Protein AF-A0A519KIV4-F1 (afdb_monomer_lite)

pLDDT: mean 85.91, std 13.77, range [53.34, 98.06]

Structure (mmCIF, N/CA/C/O backbone):
data_AF-A0A519KIV4-F1
#
_entry.id   AF-A0A519KIV4-F1
#
loop_
_atom_site.group_PDB
_atom_site.id
_atom_site.type_symbol
_atom_site.label_atom_id
_atom_site.label_alt_id
_atom_site.label_comp_id
_atom_site.label_asym_id
_atom_site.label_entity_id
_atom_site.label_seq_id
_atom_site.pdbx_PDB_ins_code
_atom_site.Cartn_x
_atom_site.Cartn_y
_atom_site.Cartn_z
_atom_site.occupancy
_atom_site.B_iso_or_equiv
_atom_site.auth_seq_id
_atom_site.auth_comp_id
_atom_site.auth_asym_id
_atom_site.auth_atom_id
_atom_site.pdbx_PDB_model_num
ATOM 1 N N . MET A 1 1 ? 3.329 -16.976 -13.946 1.00 60.62 1 MET A N 1
ATOM 2 C CA . MET A 1 1 ? 3.744 -15.707 -14.584 1.00 60.62 1 MET A CA 1
ATOM 3 C C . MET A 1 1 ? 4.579 -16.015 -15.815 1.00 60.62 1 MET A C 1
ATOM 5 O O . MET A 1 1 ? 5.307 -17.002 -15.769 1.00 60.62 1 MET A O 1
ATOM 9 N N . PRO A 1 2 ? 4.490 -15.208 -16.883 1.00 68.50 2 PRO A N 1
ATOM 10 C CA . PRO A 1 2 ? 5.380 -15.340 -18.032 1.00 68.50 2 PRO A CA 1
ATOM 11 C C . PRO A 1 2 ? 6.840 -15.102 -17.619 1.00 68.50 2 PRO A C 1
ATOM 13 O O . PRO A 1 2 ? 7.126 -14.238 -16.787 1.00 68.50 2 PRO A O 1
ATOM 16 N N . TRP A 1 3 ? 7.760 -15.886 -18.185 1.00 76.50 3 TRP A N 1
ATOM 17 C CA . TRP A 1 3 ? 9.196 -15.702 -17.975 1.00 76.50 3 TRP A CA 1
ATOM 18 C C . TRP A 1 3 ? 9.654 -14.393 -18.641 1.00 76.50 3 TRP A C 1
ATOM 20 O O . TRP A 1 3 ? 9.275 -14.152 -19.791 1.00 76.50 3 TRP A O 1
ATOM 30 N N . PRO A 1 4 ? 10.433 -13.530 -17.962 1.00 76.12 4 PRO A N 1
ATOM 31 C CA . PRO A 1 4 ? 10.863 -12.269 -18.549 1.00 76.12 4 PRO A CA 1
ATOM 32 C C . PRO A 1 4 ? 11.795 -12.519 -19.739 1.00 76.12 4 PRO A C 1
ATOM 34 O O . PRO A 1 4 ? 12.826 -13.179 -19.617 1.00 76.12 4 PRO A O 1
ATOM 37 N N . GLY A 1 5 ? 11.421 -11.979 -20.898 1.00 79.50 5 GLY A N 1
ATOM 38 C CA . GLY A 1 5 ? 12.298 -11.916 -22.063 1.00 79.50 5 GLY A CA 1
ATOM 39 C C . GLY A 1 5 ? 13.354 -10.806 -21.931 1.00 79.50 5 GLY A C 1
ATOM 40 O O . GLY A 1 5 ? 13.258 -9.970 -21.031 1.00 79.50 5 GLY A O 1
ATOM 41 N N . PRO A 1 6 ? 14.327 -10.729 -22.855 1.00 80.62 6 PRO A N 1
ATOM 42 C CA . PRO A 1 6 ? 15.424 -9.753 -22.802 1.00 80.62 6 PRO A CA 1
ATOM 43 C C . PRO A 1 6 ? 14.989 -8.277 -22.773 1.00 80.62 6 PRO A C 1
ATOM 45 O O . PRO A 1 6 ? 15.718 -7.435 -22.265 1.00 80.62 6 PRO A O 1
ATOM 48 N N . ALA A 1 7 ? 13.802 -7.960 -23.303 1.00 79.31 7 ALA A N 1
ATOM 49 C CA . ALA A 1 7 ? 13.239 -6.607 -23.328 1.00 79.31 7 ALA A CA 1
ATOM 50 C C . ALA A 1 7 ? 12.343 -6.281 -22.113 1.00 79.31 7 ALA A C 1
ATOM 52 O O . ALA A 1 7 ? 11.779 -5.190 -22.034 1.00 79.31 7 ALA A O 1
ATOM 53 N N . ALA A 1 8 ? 12.164 -7.218 -21.175 1.00 76.06 8 ALA A N 1
ATOM 54 C CA . ALA A 1 8 ? 11.278 -7.020 -20.035 1.00 76.06 8 ALA A CA 1
ATOM 55 C C . ALA A 1 8 ? 11.886 -6.040 -19.020 1.00 76.06 8 ALA A C 1
ATOM 57 O O . ALA A 1 8 ? 12.969 -6.262 -18.484 1.00 76.06 8 ALA A O 1
ATOM 58 N N . HIS A 1 9 ? 11.146 -4.984 -18.692 1.00 74.25 9 HIS A N 1
ATOM 59 C CA . HIS A 1 9 ? 11.501 -4.022 -17.649 1.00 74.25 9 HIS A CA 1
ATOM 60 C C . HIS A 1 9 ? 10.527 -4.093 -16.470 1.00 74.25 9 HIS A C 1
ATOM 62 O O . HIS A 1 9 ? 9.411 -4.595 -16.594 1.00 74.25 9 HIS A O 1
ATOM 68 N N . LYS A 1 10 ? 10.919 -3.538 -15.317 1.00 65.12 10 LYS A N 1
ATOM 69 C CA . LYS A 1 10 ? 10.132 -3.569 -14.069 1.00 65.12 10 LYS A CA 1
ATOM 70 C C . LYS A 1 10 ? 8.672 -3.112 -14.230 1.00 65.12 10 LYS A C 1
ATOM 72 O O . LYS A 1 10 ? 7.783 -3.688 -13.624 1.00 65.12 10 LYS A O 1
ATOM 77 N N . HIS A 1 11 ? 8.392 -2.163 -15.123 1.00 70.38 11 HIS A N 1
ATOM 78 C CA . HIS A 1 11 ? 7.024 -1.687 -15.379 1.00 70.38 11 HIS A CA 1
ATOM 79 C C . HIS A 1 11 ? 6.158 -2.651 -16.212 1.00 70.38 11 HIS A C 1
ATOM 81 O O . HIS A 1 11 ? 4.953 -2.471 -16.276 1.00 70.38 11 HIS A O 1
ATOM 87 N N . ALA A 1 12 ? 6.750 -3.684 -16.823 1.00 76.94 12 ALA A N 1
ATOM 88 C CA . ALA A 1 12 ? 6.043 -4.696 -17.615 1.00 76.94 12 ALA A CA 1
ATOM 89 C C . ALA A 1 12 ? 5.652 -5.938 -16.792 1.00 76.94 12 ALA A C 1
ATOM 91 O O . ALA A 1 12 ? 5.063 -6.874 -17.325 1.00 76.94 12 ALA A O 1
ATOM 92 N N . ARG A 1 13 ? 6.004 -5.978 -15.499 1.00 83.81 13 ARG A N 1
ATOM 93 C CA . ARG A 1 13 ? 5.761 -7.123 -14.602 1.00 83.81 13 ARG A CA 1
ATOM 94 C C . ARG A 1 13 ? 4.705 -6.834 -13.531 1.00 83.81 13 ARG A C 1
ATOM 96 O O . ARG A 1 13 ? 4.682 -7.494 -12.497 1.00 83.81 13 ARG A O 1
ATOM 103 N N . GLY A 1 14 ? 3.850 -5.846 -13.781 1.00 91.44 14 GLY A N 1
ATOM 104 C CA . GLY A 1 14 ? 2.805 -5.419 -12.859 1.00 91.44 14 GLY A CA 1
ATOM 105 C C . GLY A 1 14 ? 3.317 -4.544 -11.711 1.00 91.44 14 GLY A C 1
ATOM 106 O O . GLY A 1 14 ? 4.452 -4.679 -11.238 1.00 91.44 14 GLY A O 1
ATOM 107 N N . ARG A 1 15 ? 2.450 -3.636 -11.274 1.00 95.94 15 ARG A N 1
ATOM 108 C CA . ARG A 1 15 ? 2.642 -2.667 -10.197 1.00 95.94 15 ARG A CA 1
ATOM 109 C C . ARG A 1 15 ? 1.621 -2.966 -9.106 1.00 95.94 15 ARG A C 1
ATOM 111 O O . ARG A 1 15 ? 0.419 -2.866 -9.344 1.00 95.94 15 ARG A O 1
ATOM 118 N N . LEU A 1 16 ? 2.105 -3.354 -7.932 1.00 97.19 16 LEU A N 1
ATOM 119 C CA . LEU A 1 16 ? 1.277 -3.675 -6.774 1.00 97.19 16 LEU A CA 1
ATOM 120 C C . LEU A 1 16 ? 1.289 -2.515 -5.774 1.00 97.19 16 LEU A C 1
ATOM 122 O O . LEU A 1 16 ? 2.348 -2.159 -5.252 1.00 97.19 16 LEU A O 1
ATOM 126 N N . GLY A 1 17 ? 0.109 -1.987 -5.466 1.00 97.31 17 GLY A N 1
ATOM 127 C CA . GLY A 1 17 ? -0.131 -1.137 -4.306 1.00 97.31 17 GLY A CA 1
ATOM 128 C C . GLY A 1 17 ? -0.544 -1.969 -3.092 1.00 97.31 17 GLY A C 1
ATOM 129 O O . GLY A 1 17 ? -1.323 -2.911 -3.211 1.00 97.31 17 GLY A O 1
ATOM 130 N N . VAL A 1 18 ? -0.038 -1.623 -1.914 1.00 96.38 18 VAL A N 1
ATOM 131 C CA . VAL A 1 18 ? -0.436 -2.225 -0.636 1.00 96.38 18 VAL A CA 1
ATOM 132 C C . VAL A 1 18 ? -0.797 -1.104 0.325 1.00 96.38 18 VAL A C 1
ATOM 134 O O . VAL A 1 18 ? 0.070 -0.310 0.681 1.00 96.38 18 VAL A O 1
ATOM 137 N N . VAL A 1 19 ? -2.048 -1.033 0.764 1.00 95.38 19 VAL A N 1
ATOM 138 C CA . VAL A 1 19 ? -2.463 -0.051 1.771 1.00 95.38 19 VAL A CA 1
ATOM 139 C C . VAL A 1 19 ? -2.127 -0.576 3.164 1.00 95.38 19 VAL A C 1
ATOM 141 O O . VAL A 1 19 ? -2.496 -1.691 3.528 1.00 95.38 19 VAL A O 1
ATOM 144 N N . SER A 1 20 ? -1.395 0.223 3.937 1.00 93.06 20 SER A N 1
ATOM 145 C CA . SER A 1 20 ? -1.016 -0.069 5.320 1.00 93.06 20 SER A CA 1
ATOM 146 C C . SER A 1 20 ? -1.925 0.635 6.317 1.00 93.06 20 SER A C 1
ATOM 148 O O . SER A 1 20 ? -2.409 1.733 6.057 1.00 93.06 20 SER A O 1
ATOM 150 N N . GLY A 1 21 ? -2.058 0.037 7.500 1.00 89.31 21 GLY A N 1
ATOM 151 C CA . GLY A 1 21 ? -2.561 0.707 8.694 1.00 89.31 21 GLY A CA 1
ATOM 152 C C . GLY A 1 21 ? -1.562 1.692 9.309 1.00 89.31 21 GLY A C 1
ATOM 153 O O . GLY A 1 21 ? -0.483 1.947 8.759 1.00 89.31 21 GLY A O 1
ATOM 154 N N . ARG A 1 22 ? -1.933 2.201 10.490 1.00 90.81 22 ARG A N 1
ATOM 155 C CA . ARG A 1 22 ? -1.164 3.153 11.316 1.00 90.81 22 ARG A CA 1
ATOM 156 C C . ARG A 1 22 ? 0.161 2.574 11.818 1.00 90.81 22 ARG A C 1
ATOM 158 O O . ARG A 1 22 ? 0.452 1.391 11.640 1.00 90.81 22 ARG A O 1
ATOM 165 N N . MET A 1 23 ? 0.956 3.392 12.508 1.00 91.88 23 MET A N 1
ATOM 166 C CA . MET A 1 23 ? 2.324 3.071 12.947 1.00 91.88 23 MET A CA 1
ATOM 167 C C . MET A 1 23 ? 2.504 1.676 13.586 1.00 91.88 23 MET A C 1
ATOM 169 O O . MET A 1 23 ? 3.471 0.974 13.283 1.00 91.88 23 MET A O 1
ATOM 173 N N . HIS A 1 24 ? 1.570 1.243 14.438 1.00 90.06 24 HIS A N 1
ATOM 174 C CA . HIS A 1 24 ? 1.633 -0.044 15.154 1.00 90.06 24 HIS A CA 1
ATOM 175 C C . HIS A 1 24 ? 0.951 -1.214 14.425 1.00 90.06 24 HIS A C 1
ATOM 177 O O . HIS A 1 24 ? 0.876 -2.322 14.948 1.00 90.06 24 HIS A O 1
ATOM 183 N N . GLN A 1 25 ? 0.472 -0.979 13.207 1.00 89.50 25 GLN A N 1
ATOM 184 C CA . GLN A 1 25 ? -0.400 -1.858 12.427 1.00 89.50 25 GLN A CA 1
ATOM 185 C C . GLN A 1 25 ? 0.170 -2.135 11.021 1.00 89.50 25 GLN A C 1
ATOM 187 O O . GLN A 1 25 ? -0.540 -2.441 10.071 1.00 89.50 25 GLN A O 1
ATOM 192 N N . THR A 1 26 ? 1.492 -2.062 10.874 1.00 92.38 26 THR A N 1
ATOM 193 C CA . THR A 1 26 ? 2.191 -2.169 9.579 1.00 92.38 26 THR A CA 1
ATOM 194 C C . THR A 1 26 ? 2.554 -3.601 9.175 1.00 92.38 26 THR A C 1
ATOM 196 O O . THR A 1 26 ? 2.977 -3.849 8.044 1.00 92.38 26 THR A O 1
ATOM 199 N N . GLY A 1 27 ? 2.432 -4.567 10.093 1.00 91.62 27 GLY A N 1
ATOM 200 C CA . GLY A 1 27 ? 2.943 -5.930 9.910 1.00 91.62 27 GLY A CA 1
ATOM 201 C C . GLY A 1 27 ? 2.362 -6.639 8.689 1.00 91.62 27 GLY A C 1
ATOM 202 O O . GLY A 1 27 ? 3.098 -7.252 7.915 1.00 91.62 27 GLY A O 1
ATOM 203 N N . ALA A 1 28 ? 1.058 -6.501 8.473 1.00 90.12 28 ALA A N 1
ATOM 204 C CA . ALA A 1 28 ? 0.391 -7.183 7.379 1.00 90.12 28 ALA A CA 1
ATOM 205 C C . ALA A 1 28 ? 0.721 -6.576 6.010 1.00 90.12 28 ALA A C 1
ATOM 207 O O . ALA A 1 28 ? 1.028 -7.312 5.073 1.00 90.12 28 ALA A O 1
ATOM 208 N N . ALA A 1 29 ? 0.794 -5.245 5.919 1.00 93.19 29 ALA A N 1
ATOM 209 C CA . ALA A 1 29 ? 1.250 -4.560 4.712 1.00 93.19 29 ALA A CA 1
ATOM 210 C C . ALA A 1 29 ? 2.675 -4.980 4.320 1.00 93.19 29 ALA A C 1
ATOM 212 O O . ALA A 1 29 ? 2.956 -5.241 3.151 1.00 93.19 29 ALA A O 1
ATOM 213 N N . ARG A 1 30 ? 3.576 -5.146 5.299 1.00 94.25 30 ARG A N 1
ATOM 214 C CA . ARG A 1 30 ? 4.940 -5.647 5.051 1.00 94.25 30 ARG A CA 1
ATOM 215 C C . ARG A 1 30 ? 4.939 -7.074 4.498 1.00 94.25 30 ARG A C 1
ATOM 217 O O . ARG A 1 30 ? 5.710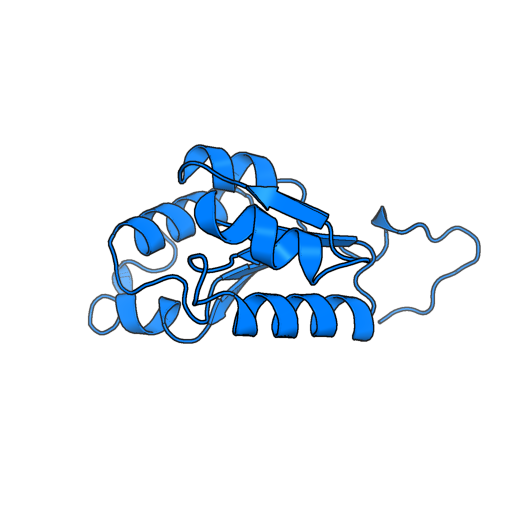 -7.376 3.585 1.00 94.25 30 ARG A O 1
ATOM 224 N N . LEU A 1 31 ? 4.081 -7.953 5.022 1.00 94.06 31 LEU A N 1
ATOM 225 C CA . LEU A 1 31 ? 3.943 -9.327 4.530 1.00 94.06 31 LEU A CA 1
ATOM 226 C C . LEU A 1 31 ? 3.378 -9.371 3.106 1.00 94.06 31 LEU A C 1
ATOM 228 O O . LEU A 1 31 ? 3.943 -10.071 2.262 1.00 94.06 31 LEU A O 1
ATOM 232 N N . ALA A 1 32 ? 2.330 -8.594 2.825 1.00 94.19 32 ALA A N 1
ATOM 233 C CA . ALA A 1 32 ? 1.722 -8.492 1.501 1.00 94.19 32 ALA A CA 1
ATOM 234 C C . ALA A 1 32 ? 2.707 -7.922 0.469 1.00 94.19 32 ALA A C 1
ATOM 236 O O . ALA A 1 32 ? 2.906 -8.513 -0.594 1.00 94.19 32 ALA A O 1
ATOM 237 N N . ALA A 1 33 ? 3.416 -6.843 0.811 1.00 95.69 33 ALA A N 1
ATOM 238 C CA . ALA A 1 33 ? 4.418 -6.244 -0.064 1.00 95.69 33 ALA A CA 1
ATOM 239 C C . ALA A 1 33 ? 5.562 -7.221 -0.382 1.00 95.69 33 ALA A C 1
ATOM 241 O O . ALA A 1 33 ? 5.949 -7.399 -1.540 1.00 95.69 33 ALA A O 1
ATOM 242 N N . ARG A 1 34 ? 6.061 -7.933 0.639 1.00 95.69 34 ARG A N 1
ATOM 243 C CA . ARG A 1 34 ? 7.081 -8.973 0.459 1.00 95.69 34 ARG A CA 1
ATOM 244 C C . ARG A 1 34 ? 6.564 -10.128 -0.398 1.00 95.69 34 ARG A C 1
ATOM 246 O O . ARG A 1 34 ? 7.321 -10.651 -1.213 1.00 95.69 34 ARG A O 1
ATOM 253 N N . ALA A 1 35 ? 5.311 -10.545 -0.227 1.00 94.81 35 ALA A N 1
ATOM 254 C CA . ALA A 1 35 ? 4.702 -11.571 -1.067 1.00 94.81 35 ALA A CA 1
ATOM 255 C C . ALA A 1 35 ? 4.641 -11.120 -2.533 1.00 94.81 35 ALA A C 1
ATOM 257 O O . ALA A 1 35 ? 5.083 -11.876 -3.394 1.00 94.81 35 ALA A O 1
ATOM 258 N N . GLY A 1 36 ? 4.216 -9.880 -2.800 1.00 94.12 36 GLY A N 1
ATOM 259 C CA . GLY A 1 36 ? 4.200 -9.275 -4.136 1.00 94.12 36 GLY A CA 1
ATOM 260 C C . GLY A 1 36 ? 5.553 -9.349 -4.846 1.00 94.12 36 GLY A C 1
ATOM 261 O O . GLY A 1 36 ? 5.647 -9.844 -5.971 1.00 94.12 36 GL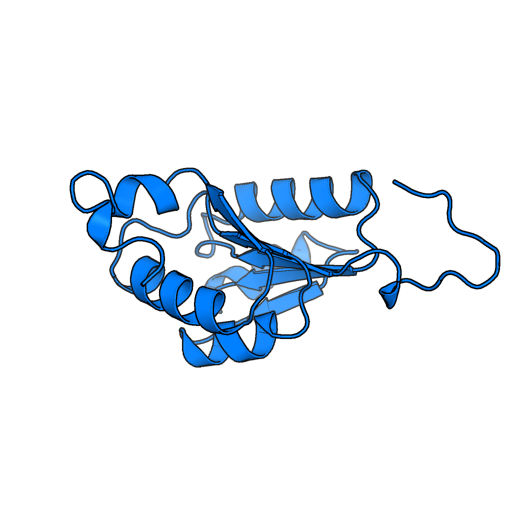Y A O 1
ATOM 262 N N . LEU A 1 37 ? 6.624 -8.948 -4.156 1.00 93.50 37 LEU A N 1
ATOM 263 C CA . LEU A 1 37 ? 7.984 -9.061 -4.691 1.00 93.50 37 LEU A CA 1
ATOM 264 C C . LEU A 1 37 ? 8.369 -10.519 -4.982 1.00 93.50 37 LEU A C 1
ATOM 266 O O . LEU A 1 37 ? 8.886 -10.814 -6.058 1.00 93.50 37 LEU A O 1
ATOM 270 N N . ARG A 1 38 ? 8.089 -11.446 -4.054 1.00 93.75 38 ARG A N 1
ATOM 271 C CA . ARG A 1 38 ? 8.433 -12.870 -4.222 1.00 93.75 38 ARG A CA 1
ATOM 272 C C . ARG A 1 38 ? 7.704 -13.529 -5.388 1.00 93.75 38 ARG A C 1
ATOM 274 O O . ARG A 1 38 ? 8.293 -14.377 -6.048 1.00 93.75 38 ARG A O 1
ATOM 281 N N . ILE A 1 39 ? 6.438 -13.181 -5.621 1.00 91.25 39 ILE A N 1
ATOM 282 C CA . ILE A 1 39 ? 5.674 -13.758 -6.734 1.00 91.25 39 ILE A CA 1
ATOM 283 C C . ILE A 1 39 ? 6.085 -13.158 -8.079 1.00 91.25 39 ILE A C 1
ATOM 285 O O . ILE A 1 39 ? 5.849 -13.784 -9.107 1.00 91.25 39 ILE A O 1
ATOM 289 N N . GLY A 1 40 ? 6.747 -11.995 -8.073 1.00 90.38 40 GLY A N 1
ATOM 290 C CA . GLY A 1 40 ? 7.365 -11.402 -9.253 1.00 90.38 40 GLY A CA 1
ATOM 291 C C . GLY A 1 40 ? 6.743 -10.095 -9.734 1.00 90.38 40 GLY A C 1
ATOM 292 O O . GLY A 1 40 ? 6.945 -9.768 -10.906 1.00 90.38 40 GLY A O 1
ATOM 293 N N . ALA A 1 41 ? 6.025 -9.363 -8.872 1.00 93.12 41 ALA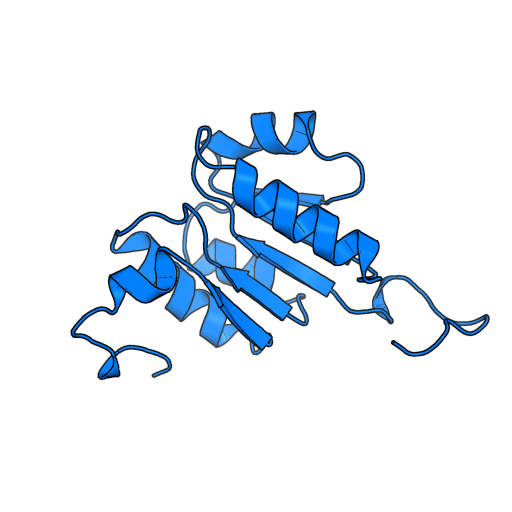 A N 1
ATOM 294 C CA . ALA A 1 41 ? 5.619 -7.991 -9.167 1.00 93.12 41 ALA A CA 1
ATOM 295 C C . ALA A 1 41 ? 6.861 -7.144 -9.474 1.00 93.12 41 ALA A C 1
ATOM 297 O O . ALA A 1 41 ? 7.859 -7.192 -8.752 1.00 93.12 41 ALA A O 1
ATOM 298 N N . GLY A 1 42 ? 6.817 -6.384 -10.564 1.00 92.38 42 GLY A N 1
ATOM 299 C CA . GLY A 1 42 ? 7.954 -5.572 -10.987 1.00 92.38 42 GLY A CA 1
ATOM 300 C C . GLY A 1 42 ? 8.137 -4.298 -10.168 1.00 92.38 42 GLY A C 1
ATOM 301 O O . GLY A 1 42 ? 9.251 -3.788 -10.062 1.00 92.38 42 GLY A O 1
ATOM 302 N N . LEU A 1 43 ? 7.058 -3.803 -9.564 1.00 95.38 43 LEU A N 1
ATOM 303 C CA . LEU A 1 43 ? 7.072 -2.692 -8.623 1.00 95.38 43 LEU A CA 1
ATOM 304 C C . LEU A 1 43 ? 6.089 -2.979 -7.494 1.00 95.38 43 LEU A C 1
ATOM 306 O O . LEU A 1 43 ? 4.966 -3.413 -7.742 1.00 95.38 43 LEU A O 1
ATOM 310 N N . VAL A 1 44 ? 6.508 -2.698 -6.262 1.00 97.06 44 VAL A N 1
ATOM 311 C CA . VAL A 1 44 ? 5.639 -2.750 -5.087 1.00 97.06 44 VAL A CA 1
ATOM 312 C C . VAL A 1 44 ? 5.745 -1.425 -4.343 1.00 97.06 44 VAL A C 1
ATOM 314 O O . VAL A 1 44 ? 6.851 -0.979 -4.023 1.00 97.06 44 VAL A O 1
ATOM 317 N N . LYS A 1 45 ? 4.596 -0.800 -4.080 1.00 97.94 45 LYS A N 1
ATOM 318 C CA . LYS A 1 45 ? 4.467 0.438 -3.310 1.00 97.94 45 LYS A CA 1
ATOM 319 C C . LYS A 1 45 ? 3.548 0.189 -2.115 1.00 97.94 45 LYS A C 1
ATOM 321 O O . LYS A 1 45 ? 2.424 -0.271 -2.288 1.00 97.94 45 LYS A O 1
ATOM 3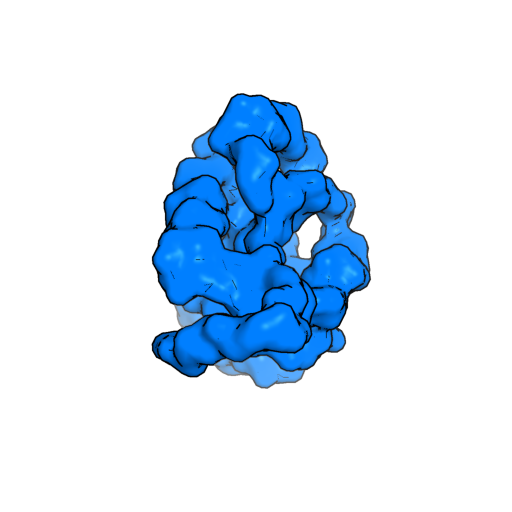26 N N . VAL A 1 46 ? 4.014 0.512 -0.914 1.00 97.62 46 VAL A N 1
ATOM 327 C CA . VAL A 1 46 ? 3.177 0.602 0.282 1.00 97.62 46 VAL A CA 1
ATOM 328 C C . VAL A 1 46 ? 2.674 2.034 0.418 1.00 97.62 46 VAL A C 1
ATOM 330 O O . VAL A 1 46 ? 3.468 2.968 0.512 1.00 97.62 46 VAL A O 1
ATOM 333 N N . LEU A 1 47 ? 1.354 2.179 0.422 1.00 97.69 47 LEU A N 1
ATOM 334 C CA . LEU A 1 47 ? 0.620 3.415 0.664 1.00 97.69 47 LEU A CA 1
ATOM 335 C C . LEU A 1 47 ? 0.245 3.431 2.146 1.00 97.69 47 LEU A C 1
ATOM 337 O O . LEU A 1 47 ? -0.423 2.507 2.607 1.00 97.69 47 LEU A O 1
ATOM 341 N N . CYS A 1 48 ? 0.690 4.419 2.918 1.00 95.31 48 CYS A N 1
ATOM 342 C CA . CYS A 1 48 ? 0.485 4.412 4.369 1.00 95.31 48 CYS A CA 1
ATOM 343 C C . CYS A 1 48 ? 0.043 5.767 4.935 1.00 95.31 48 CYS A C 1
ATOM 345 O O . CYS A 1 48 ? 0.354 6.806 4.358 1.00 95.31 48 CYS A O 1
ATOM 347 N N . PRO A 1 49 ? -0.618 5.791 6.102 1.00 94.06 49 PRO A N 1
ATOM 348 C CA . PRO A 1 49 ? -0.781 7.021 6.858 1.00 94.06 49 PRO A CA 1
ATOM 349 C C . PRO A 1 49 ? 0.589 7.617 7.249 1.00 94.06 49 PRO A C 1
ATOM 351 O O . PRO A 1 49 ? 1.576 6.875 7.364 1.00 94.06 49 PRO A O 1
ATOM 354 N N . PRO A 1 50 ? 0.688 8.940 7.482 1.00 96.19 50 PRO A N 1
ATOM 355 C CA . PRO A 1 50 ? 1.978 9.596 7.695 1.00 96.19 50 PRO A CA 1
ATOM 356 C C . PRO A 1 50 ? 2.753 9.072 8.914 1.00 96.19 50 PRO A C 1
ATOM 358 O O . PRO A 1 50 ? 3.981 8.980 8.859 1.00 96.19 50 PRO A O 1
ATOM 361 N N . ASP A 1 51 ? 2.056 8.669 9.979 1.00 95.62 51 ASP A N 1
ATOM 362 C CA . ASP A 1 51 ? 2.644 8.140 11.219 1.00 95.62 51 ASP A CA 1
ATOM 363 C C . ASP A 1 51 ? 3.376 6.797 11.022 1.00 95.62 51 ASP A C 1
ATOM 365 O O . ASP A 1 51 ? 4.334 6.493 11.733 1.00 95.62 51 ASP A O 1
ATOM 369 N N . ALA A 1 52 ? 2.978 6.007 10.024 1.00 95.50 52 ALA A N 1
ATOM 370 C CA . ALA A 1 52 ? 3.592 4.725 9.696 1.00 95.50 52 ALA A CA 1
ATOM 371 C C . ALA A 1 52 ? 4.845 4.846 8.813 1.00 95.50 52 ALA A C 1
ATOM 373 O O . ALA A 1 52 ? 5.613 3.886 8.709 1.00 95.50 52 ALA A O 1
ATOM 374 N N . THR A 1 53 ? 5.082 6.012 8.202 1.00 97.12 53 THR A N 1
ATOM 375 C CA . THR A 1 53 ? 6.121 6.207 7.176 1.00 97.12 53 THR A CA 1
ATOM 376 C C . THR A 1 53 ? 7.508 5.815 7.669 1.00 97.12 53 THR A C 1
ATOM 378 O O . THR A 1 53 ? 8.189 5.037 7.010 1.00 97.12 53 THR A O 1
ATOM 381 N N . ALA A 1 54 ? 7.929 6.303 8.840 1.00 97.38 54 ALA A N 1
ATOM 382 C CA . ALA A 1 54 ? 9.269 6.035 9.366 1.00 97.38 54 ALA A CA 1
ATOM 383 C C . ALA A 1 54 ? 9.471 4.549 9.712 1.00 97.38 54 ALA A C 1
ATOM 385 O O . ALA A 1 54 ? 10.529 3.984 9.437 1.00 97.38 54 ALA A O 1
ATOM 386 N N . VAL A 1 55 ? 8.438 3.900 10.263 1.00 96.75 55 VAL A N 1
ATOM 387 C CA . VAL A 1 55 ? 8.463 2.465 10.593 1.00 96.75 55 VAL A CA 1
ATOM 388 C C . VAL A 1 55 ? 8.585 1.623 9.328 1.00 96.75 55 VAL A C 1
ATOM 390 O O . VAL A 1 55 ? 9.369 0.677 9.285 1.00 96.75 55 VAL A O 1
ATOM 393 N N . LEU A 1 56 ? 7.824 1.968 8.290 1.00 96.81 56 LEU A N 1
ATO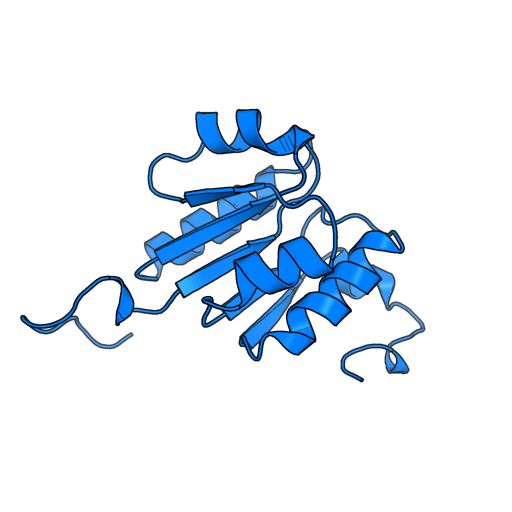M 394 C CA . LEU A 1 56 ? 7.843 1.260 7.016 1.00 96.81 56 LEU A CA 1
ATOM 395 C C . LEU A 1 56 ? 9.146 1.509 6.257 1.00 96.81 56 LEU A C 1
ATOM 397 O O . LEU A 1 56 ? 9.777 0.545 5.839 1.00 96.81 56 LEU A O 1
ATOM 401 N N . ALA A 1 57 ? 9.583 2.763 6.136 1.00 96.50 57 ALA A N 1
ATOM 402 C CA . ALA A 1 57 ? 10.811 3.132 5.435 1.00 96.50 57 ALA A CA 1
ATOM 403 C C . ALA A 1 57 ? 12.061 2.524 6.090 1.00 96.50 57 ALA A C 1
ATOM 405 O O . ALA A 1 57 ? 12.978 2.110 5.392 1.00 96.50 57 ALA A O 1
ATOM 406 N N . GLY A 1 58 ? 12.082 2.405 7.423 1.00 96.38 58 GLY A N 1
ATOM 407 C CA . GLY A 1 58 ? 13.168 1.731 8.136 1.00 96.38 58 GLY A CA 1
ATOM 408 C C . GLY A 1 58 ? 13.164 0.204 7.996 1.00 96.38 58 GLY A C 1
ATOM 409 O O . GLY A 1 58 ? 14.183 -0.431 8.247 1.00 96.38 58 GLY A O 1
ATOM 410 N N . ALA A 1 59 ? 12.035 -0.401 7.612 1.00 94.75 59 ALA A N 1
ATOM 411 C CA . ALA A 1 59 ? 11.864 -1.854 7.555 1.00 94.75 59 ALA A CA 1
ATOM 412 C C . ALA A 1 59 ? 11.763 -2.430 6.132 1.00 94.75 59 ALA A C 1
ATOM 414 O O . ALA A 1 59 ? 11.721 -3.655 5.978 1.00 94.75 59 ALA A O 1
ATOM 415 N N . LEU A 1 60 ? 11.643 -1.579 5.112 1.00 94.81 60 LEU A N 1
ATOM 416 C CA . LEU A 1 60 ? 11.386 -1.952 3.727 1.00 94.81 60 LEU A CA 1
ATOM 417 C C . LEU A 1 60 ? 12.441 -1.338 2.805 1.00 94.81 60 LEU A C 1
ATOM 419 O O . LEU A 1 60 ? 12.444 -0.138 2.568 1.00 94.81 60 LEU A O 1
ATOM 423 N N . GLU A 1 61 ? 13.302 -2.183 2.244 1.00 91.38 61 GLU A N 1
ATOM 424 C CA . GLU A 1 61 ? 14.390 -1.731 1.365 1.00 91.38 61 GLU A CA 1
ATOM 425 C C . GLU A 1 61 ? 13.966 -1.690 -0.111 1.00 91.38 61 GLU A C 1
ATOM 427 O O . GLU A 1 61 ? 14.135 -0.689 -0.799 1.00 91.38 61 GLU A O 1
ATOM 432 N N . ALA A 1 62 ? 13.382 -2.783 -0.611 1.00 92.69 62 ALA A N 1
ATOM 433 C CA . ALA A 1 62 ? 13.013 -2.927 -2.024 1.00 92.69 62 ALA A CA 1
ATOM 434 C C . ALA A 1 62 ? 11.602 -2.407 -2.359 1.00 92.69 62 ALA A C 1
ATOM 436 O O . ALA A 1 62 ? 11.199 -2.409 -3.523 1.00 92.69 62 ALA A O 1
ATOM 437 N N . VAL A 1 63 ? 10.827 -2.018 -1.346 1.00 96.56 63 VAL A N 1
ATOM 438 C CA . VAL A 1 63 ? 9.436 -1.573 -1.486 1.00 96.56 63 VAL A CA 1
ATOM 439 C C . VAL A 1 63 ? 9.391 -0.061 -1.337 1.00 96.56 63 VAL A C 1
ATOM 441 O O . VAL A 1 63 ? 9.927 0.485 -0.378 1.00 96.56 63 VAL A O 1
ATOM 444 N N . MET A 1 64 ? 8.722 0.618 -2.268 1.00 97.38 64 MET A N 1
ATOM 445 C CA . MET A 1 64 ? 8.523 2.063 -2.173 1.00 97.38 64 MET A CA 1
ATOM 446 C C . MET A 1 64 ? 7.537 2.367 -1.045 1.00 97.38 64 MET A C 1
ATOM 448 O O . MET A 1 64 ? 6.483 1.741 -0.982 1.00 97.38 64 MET A O 1
ATOM 452 N N . VAL A 1 65 ? 7.842 3.334 -0.186 1.00 97.94 65 VAL A N 1
ATOM 453 C CA . VAL A 1 65 ? 6.934 3.787 0.876 1.00 97.94 65 VAL A CA 1
ATOM 454 C C . VAL A 1 65 ? 6.417 5.167 0.507 1.00 97.94 65 VAL A C 1
ATOM 456 O O . VAL A 1 65 ? 7.209 6.069 0.245 1.00 97.94 65 VAL A O 1
ATOM 459 N N . GLN A 1 66 ? 5.097 5.317 0.463 1.00 98.06 66 GLN A N 1
ATOM 460 C CA . GLN A 1 66 ? 4.432 6.546 0.057 1.00 98.06 66 GLN A CA 1
ATOM 461 C C . GLN A 1 66 ? 3.357 6.917 1.087 1.00 98.06 66 GLN A C 1
ATOM 463 O O . GLN A 1 66 ? 2.360 6.199 1.201 1.00 98.06 66 GLN A O 1
ATOM 468 N N . PRO A 1 67 ? 3.525 8.024 1.829 1.00 97.44 67 PRO A N 1
ATOM 469 C CA . PRO A 1 67 ? 2.470 8.512 2.698 1.00 97.44 67 PRO A CA 1
ATOM 470 C C . PRO A 1 67 ? 1.284 9.045 1.885 1.00 97.44 67 PRO A C 1
ATOM 472 O O . PRO A 1 67 ? 1.477 9.583 0.790 1.00 97.44 67 PRO A O 1
ATOM 475 N N . PHE A 1 68 ? 0.081 8.934 2.449 1.00 96.19 68 PHE A N 1
ATOM 476 C CA . PHE A 1 68 ? -1.118 9.626 1.982 1.00 96.19 68 PHE A CA 1
ATOM 477 C C . PHE A 1 68 ? -1.841 10.325 3.144 1.00 96.19 68 PHE A C 1
ATOM 479 O O . PHE A 1 68 ? -1.865 9.824 4.268 1.00 96.19 68 PHE A O 1
ATOM 486 N N . HIS A 1 69 ? -2.446 11.482 2.879 1.00 94.94 69 HIS A N 1
ATOM 487 C CA . HIS A 1 69 ? -3.133 12.316 3.876 1.00 94.94 69 HIS A CA 1
ATOM 488 C C . HIS A 1 69 ? -4.661 12.182 3.857 1.00 94.94 69 HIS A C 1
ATOM 490 O O . HIS A 1 69 ? -5.340 12.705 4.738 1.00 94.94 69 HIS A O 1
ATOM 496 N N . GLY A 1 70 ? -5.209 11.486 2.863 1.00 94.44 70 GLY A N 1
ATOM 497 C CA . GLY A 1 70 ? -6.638 11.228 2.751 1.00 94.44 70 GLY A CA 1
ATOM 498 C C . GLY A 1 70 ? -7.004 10.477 1.470 1.00 94.44 70 GLY A C 1
ATOM 499 O O . GLY A 1 70 ? -6.116 10.133 0.689 1.00 94.44 70 GLY A O 1
ATOM 500 N N . PRO A 1 71 ? -8.304 10.255 1.223 1.00 94.75 71 PRO A N 1
ATOM 501 C CA . PRO A 1 71 ? -8.778 9.402 0.133 1.00 94.75 71 PRO A CA 1
ATOM 502 C C . PRO A 1 71 ? -8.350 9.870 -1.264 1.00 94.75 71 PRO A C 1
ATOM 504 O O . PRO A 1 71 ? -7.894 9.075 -2.076 1.00 94.75 71 PRO A O 1
ATOM 507 N N . GLU A 1 72 ? -8.432 11.169 -1.557 1.00 96.50 72 GLU A N 1
ATOM 508 C CA . GLU A 1 72 ? -8.042 11.687 -2.878 1.00 96.50 72 GLU A CA 1
ATOM 509 C C . GLU A 1 72 ? -6.523 11.612 -3.102 1.00 96.50 72 GLU A C 1
ATOM 511 O O . GLU A 1 72 ? -6.052 11.364 -4.212 1.00 96.50 72 GLU A O 1
ATOM 516 N N . ASP A 1 73 ? -5.756 11.768 -2.023 1.00 97.56 73 ASP A N 1
ATOM 517 C CA . ASP A 1 73 ? -4.308 11.589 -2.028 1.00 97.56 73 ASP A CA 1
ATOM 518 C C . ASP A 1 73 ? -3.944 10.125 -2.307 1.00 97.56 73 ASP A C 1
ATOM 520 O O . ASP A 1 73 ? -3.149 9.827 -3.197 1.00 97.56 73 ASP A O 1
ATOM 524 N N . LEU A 1 74 ? -4.628 9.207 -1.618 1.00 96.88 74 LEU A N 1
ATOM 525 C CA . LEU A 1 74 ? -4.514 7.771 -1.828 1.00 96.88 74 LEU A CA 1
ATOM 526 C C . LEU A 1 74 ? -4.855 7.383 -3.271 1.00 96.88 74 LEU A C 1
ATOM 528 O O . LEU A 1 74 ? -4.080 6.658 -3.893 1.00 96.88 74 LEU A O 1
ATOM 532 N N . ARG A 1 75 ? -5.968 7.892 -3.821 1.00 97.31 75 ARG A N 1
ATOM 533 C CA . ARG A 1 75 ? -6.372 7.649 -5.215 1.00 97.31 75 ARG A CA 1
ATOM 534 C C . ARG A 1 75 ? -5.253 8.021 -6.173 1.00 97.31 75 ARG A C 1
ATOM 536 O O . ARG A 1 75 ? -4.868 7.203 -7.000 1.00 97.31 75 ARG A O 1
ATOM 543 N N . ARG A 1 76 ? -4.725 9.241 -6.061 1.00 97.94 76 ARG A N 1
ATOM 544 C CA . ARG A 1 76 ? -3.686 9.750 -6.965 1.00 97.94 76 ARG A CA 1
ATOM 545 C C . ARG A 1 76 ? -2.418 8.897 -6.907 1.00 97.94 76 ARG A C 1
ATOM 547 O O . ARG A 1 76 ? -1.818 8.607 -7.937 1.00 97.94 76 ARG A O 1
ATOM 554 N N . GLU A 1 77 ? -2.017 8.465 -5.714 1.00 97.62 77 GLU A N 1
ATOM 555 C CA . GLU A 1 77 ? -0.817 7.642 -5.540 1.00 97.62 77 GLU A CA 1
ATOM 556 C C . GLU A 1 77 ? -0.994 6.180 -5.978 1.00 97.62 77 GLU A C 1
ATOM 558 O O . GLU A 1 77 ? -0.001 5.520 -6.327 1.00 97.62 77 GLU A O 1
ATOM 563 N N . ALA A 1 78 ? -2.238 5.694 -5.958 1.00 97.31 78 ALA A N 1
ATOM 564 C CA . ALA A 1 78 ? -2.653 4.362 -6.384 1.00 97.31 78 ALA A CA 1
ATOM 565 C C . ALA A 1 78 ? -3.019 4.275 -7.875 1.00 97.31 78 ALA A C 1
ATOM 567 O O . ALA A 1 78 ? -2.936 3.191 -8.439 1.00 97.31 78 ALA A O 1
ATOM 568 N N . GLU A 1 79 ? -3.357 5.389 -8.530 1.00 97.00 79 GLU A N 1
ATOM 569 C CA . GLU A 1 79 ? -3.723 5.471 -9.954 1.00 97.00 79 GLU A CA 1
ATOM 570 C C . GLU A 1 79 ? -2.721 4.781 -10.905 1.00 97.00 79 GLU A C 1
ATOM 572 O O . GLU A 1 79 ? -3.144 4.129 -11.857 1.00 97.00 79 GLU A O 1
ATOM 577 N N . PRO A 1 80 ? -1.396 4.809 -10.658 1.00 96.12 80 PRO A N 1
ATOM 578 C CA . PRO A 1 80 ? -0.443 4.077 -11.482 1.00 96.12 80 PRO A CA 1
ATOM 579 C C . PRO A 1 80 ? -0.345 2.580 -11.161 1.00 96.12 80 PRO A C 1
ATOM 581 O O . PRO A 1 80 ? 0.568 1.951 -11.683 1.00 96.12 80 PRO A O 1
ATOM 584 N N . MET A 1 81 ? -1.126 2.003 -10.250 1.00 97.25 81 MET A N 1
ATOM 585 C CA . MET A 1 81 ? -1.008 0.588 -9.871 1.00 97.25 81 MET A CA 1
ATOM 586 C C . MET A 1 81 ? -1.905 -0.289 -10.749 1.00 97.25 81 MET A C 1
ATOM 588 O O . MET A 1 81 ? -2.985 0.120 -11.151 1.00 97.25 81 MET A O 1
ATOM 592 N N . ASP A 1 82 ? -1.463 -1.514 -11.033 1.00 96.56 82 ASP A N 1
ATOM 593 C CA . ASP A 1 82 ? -2.264 -2.491 -11.786 1.00 96.56 82 ASP A CA 1
ATOM 594 C C . ASP A 1 82 ? -3.178 -3.295 -10.846 1.00 96.56 82 ASP A C 1
ATOM 596 O O . ASP A 1 82 ? -4.280 -3.696 -11.216 1.00 96.56 82 ASP A O 1
ATOM 600 N N . ALA A 1 83 ? -2.726 -3.509 -9.607 1.00 96.12 83 ALA A N 1
ATOM 601 C CA . ALA A 1 83 ? -3.516 -4.096 -8.535 1.00 96.12 83 ALA A CA 1
ATOM 602 C C . ALA A 1 83 ? -3.231 -3.379 -7.215 1.00 96.12 83 ALA A C 1
ATOM 604 O O . ALA A 1 83 ? -2.090 -2.986 -6.953 1.00 96.12 83 ALA A O 1
ATOM 605 N N . VAL A 1 84 ? -4.246 -3.248 -6.366 1.00 96.44 84 VAL A N 1
ATOM 606 C CA . VAL A 1 84 ? -4.108 -2.706 -5.014 1.00 96.44 84 VAL A CA 1
ATOM 607 C C . VAL A 1 84 ? -4.755 -3.659 -4.024 1.00 96.44 84 VAL A C 1
ATOM 609 O O . VAL A 1 84 ? -5.894 -4.079 -4.205 1.00 96.44 84 VAL A O 1
ATOM 612 N N . VAL A 1 85 ? -4.024 -3.990 -2.962 1.00 92.94 85 VAL A N 1
ATOM 613 C CA . VAL A 1 85 ? -4.578 -4.699 -1.809 1.00 92.94 85 VAL A CA 1
ATOM 614 C C . VAL A 1 85 ? -4.785 -3.725 -0.656 1.00 92.94 85 VAL A C 1
ATOM 616 O O . VAL A 1 85 ? -3.876 -2.979 -0.284 1.00 92.94 85 VAL A O 1
ATOM 619 N N . ILE A 1 86 ? -5.984 -3.747 -0.088 1.00 87.44 86 ILE A N 1
ATOM 620 C CA . ILE A 1 86 ? -6.357 -3.031 1.127 1.00 87.44 86 ILE A CA 1
ATOM 621 C C . ILE A 1 86 ? -6.951 -4.056 2.084 1.00 87.44 86 ILE A C 1
ATOM 623 O O . ILE A 1 86 ? -7.875 -4.782 1.729 1.00 87.44 86 ILE A O 1
ATOM 627 N N . GLY A 1 87 ? -6.382 -4.186 3.279 1.00 69.50 87 GLY A N 1
ATOM 628 C CA . GLY A 1 87 ? -6.873 -5.216 4.180 1.00 69.50 87 GLY A CA 1
ATOM 629 C C . GLY A 1 87 ? -6.335 -5.171 5.593 1.00 69.50 87 GLY A C 1
ATOM 630 O O . GLY A 1 87 ? -6.883 -4.433 6.402 1.00 69.50 87 GLY A O 1
ATOM 631 N N . PRO A 1 88 ? -5.331 -5.953 5.993 1.00 54.38 88 PRO A N 1
ATOM 632 C CA . PRO A 1 88 ? -5.208 -6.240 7.411 1.00 54.38 88 PRO A CA 1
ATOM 633 C C . PRO A 1 88 ? -4.644 -5.025 8.162 1.00 54.38 88 PRO A C 1
ATOM 635 O O . PRO A 1 88 ? -3.550 -4.542 7.853 1.00 54.38 88 PRO A O 1
ATOM 638 N N . ALA A 1 89 ? -5.416 -4.556 9.147 1.00 53.34 89 ALA A N 1
ATOM 639 C CA . ALA A 1 89 ? -5.192 -3.376 9.972 1.00 53.34 89 ALA A CA 1
ATOM 640 C C . ALA A 1 89 ? -5.444 -1.992 9.330 1.00 53.34 89 ALA A C 1
ATOM 642 O O . ALA A 1 89 ? -4.933 -0.991 9.834 1.00 53.34 89 ALA A O 1
ATOM 643 N N . ALA A 1 90 ? -6.264 -1.900 8.272 1.00 56.06 90 ALA A N 1
ATOM 644 C CA . ALA A 1 90 ? -6.750 -0.610 7.747 1.00 56.06 90 ALA A CA 1
ATOM 645 C C . ALA A 1 90 ? -7.588 0.187 8.776 1.00 56.06 90 ALA A C 1
ATOM 647 O O . ALA A 1 90 ? -7.626 1.414 8.723 1.00 56.06 90 ALA A O 1
ATOM 648 N N . GLY A 1 91 ? -8.162 -0.505 9.766 1.00 58.25 91 GLY A N 1
ATOM 649 C CA . GLY A 1 91 ? -9.076 0.064 10.754 1.00 58.25 91 GLY A CA 1
ATOM 650 C C . GLY A 1 91 ? -10.535 -0.135 10.341 1.00 58.25 91 GLY A C 1
ATOM 651 O O . GLY A 1 91 ? -10.864 -0.167 9.162 1.00 58.25 91 GLY A O 1
ATOM 652 N N . LEU A 1 92 ? -11.421 -0.302 11.323 1.00 64.12 92 LEU A N 1
ATOM 653 C CA . LEU A 1 92 ? -12.864 -0.451 11.097 1.00 64.12 92 LEU A CA 1
ATOM 654 C C . LEU A 1 92 ? -13.570 0.909 11.187 1.00 64.12 92 LEU A C 1
ATOM 656 O O . LEU A 1 92 ? -14.480 1.091 11.993 1.00 64.12 92 LEU A O 1
ATOM 660 N N . ASP A 1 93 ? -13.092 1.898 10.436 1.00 72.88 93 ASP A N 1
ATOM 661 C CA . ASP A 1 93 ? -13.577 3.278 10.504 1.00 72.88 93 ASP A CA 1
ATOM 662 C C . ASP A 1 93 ? -14.032 3.819 9.138 1.00 72.88 93 ASP A C 1
ATOM 664 O O . ASP A 1 93 ? -13.784 3.233 8.082 1.00 72.88 93 ASP A O 1
ATOM 668 N N . GLU A 1 94 ? -14.732 4.958 9.155 1.00 77.69 94 GLU A N 1
ATOM 669 C CA . GLU A 1 94 ? -15.195 5.637 7.935 1.00 77.69 94 GLU A CA 1
ATOM 670 C C . GLU A 1 94 ? -14.044 5.965 6.976 1.00 77.69 94 GLU A C 1
ATOM 672 O O . GLU A 1 94 ? 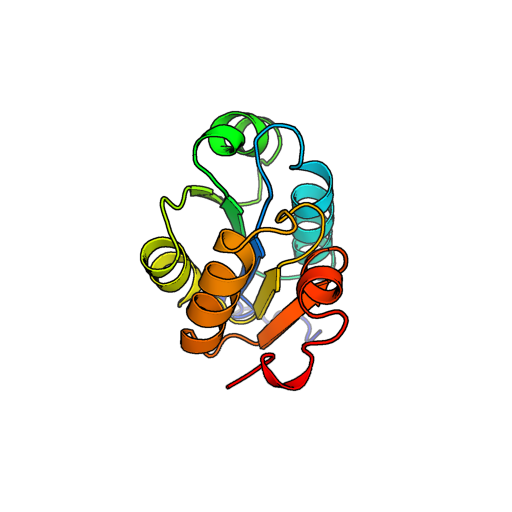-14.235 5.977 5.761 1.00 77.69 94 GLU A O 1
ATOM 677 N N . ALA A 1 95 ? -12.830 6.177 7.496 1.00 81.06 95 ALA A N 1
ATOM 678 C CA . ALA A 1 95 ? -11.664 6.440 6.665 1.00 81.06 95 ALA A CA 1
ATOM 679 C C . ALA A 1 95 ? -11.371 5.263 5.725 1.00 81.06 95 ALA A C 1
ATOM 681 O O . ALA A 1 95 ? -11.048 5.487 4.560 1.00 81.06 95 ALA A O 1
ATOM 682 N N . THR A 1 96 ? -11.548 4.021 6.182 1.00 81.31 96 THR A N 1
ATOM 683 C CA . THR A 1 96 ? -11.393 2.828 5.336 1.00 81.31 96 THR A CA 1
ATOM 684 C C . THR A 1 96 ? -12.446 2.758 4.231 1.00 81.31 96 THR A C 1
ATOM 686 O O . THR A 1 96 ? -12.099 2.430 3.097 1.00 81.31 96 THR A O 1
ATOM 689 N N . VAL A 1 97 ? -13.694 3.152 4.509 1.00 83.62 97 VAL A N 1
ATOM 690 C CA . VAL A 1 97 ? -14.757 3.240 3.487 1.00 83.62 97 VAL A CA 1
ATOM 691 C C . VAL A 1 97 ? -14.397 4.274 2.421 1.00 83.62 97 VAL A C 1
ATOM 693 O O . VAL A 1 97 ? -14.421 3.970 1.229 1.00 83.62 97 VAL A O 1
ATOM 696 N N . PHE A 1 98 ? -14.000 5.482 2.830 1.00 89.31 98 PHE A N 1
ATOM 697 C CA . PHE A 1 98 ? -13.614 6.525 1.879 1.00 89.31 98 PHE A CA 1
ATOM 698 C C . PHE A 1 98 ? -12.364 6.153 1.079 1.00 89.31 98 PHE A C 1
ATOM 700 O O . PHE A 1 98 ? -12.287 6.441 -0.114 1.00 89.31 98 PHE A O 1
ATOM 707 N N . ASN A 1 99 ? -11.396 5.494 1.715 1.00 91.50 99 ASN A N 1
ATOM 708 C CA . ASN A 1 99 ? -10.212 4.981 1.040 1.00 91.50 99 ASN A CA 1
ATOM 709 C C . ASN A 1 99 ? -10.584 3.922 -0.003 1.00 91.50 99 ASN A C 1
ATOM 711 O O . ASN A 1 99 ? -10.052 3.969 -1.108 1.00 91.50 99 ASN A O 1
ATOM 715 N N . LEU A 1 100 ? -11.510 3.008 0.301 1.00 89.56 100 LEU A N 1
ATOM 716 C CA . LEU A 1 100 ? -11.962 2.003 -0.659 1.00 89.56 100 LEU A CA 1
ATOM 717 C C . LEU A 1 100 ? -12.660 2.649 -1.864 1.00 89.56 100 LEU A C 1
ATOM 719 O O . LEU A 1 100 ? -12.253 2.395 -2.995 1.00 89.56 100 LEU A O 1
ATOM 723 N N . ALA A 1 101 ? -13.604 3.564 -1.631 1.00 90.56 101 ALA A N 1
ATOM 724 C CA . ALA A 1 101 ? -14.283 4.302 -2.702 1.00 90.56 101 ALA A CA 1
ATOM 725 C C . ALA A 1 101 ? -13.297 5.112 -3.570 1.00 90.56 101 ALA A C 1
ATOM 727 O O . ALA A 1 101 ? -13.438 5.238 -4.787 1.00 90.56 101 ALA A O 1
ATOM 728 N N . ALA A 1 102 ? -12.247 5.662 -2.957 1.00 94.25 102 ALA A N 1
ATOM 729 C CA . ALA A 1 102 ? -11.181 6.334 -3.685 1.00 94.25 102 ALA A CA 1
ATOM 730 C C . ALA A 1 102 ? -10.356 5.363 -4.544 1.00 94.25 102 ALA A C 1
ATOM 732 O O . ALA A 1 102 ? -10.021 5.693 -5.681 1.00 94.25 102 ALA A O 1
ATOM 733 N N . LEU A 1 103 ? -10.051 4.170 -4.031 1.00 94.69 103 LEU A N 1
ATOM 734 C CA . LEU A 1 103 ? -9.325 3.136 -4.765 1.00 94.69 103 LEU A CA 1
ATOM 735 C C . LEU A 1 103 ? -10.139 2.561 -5.931 1.00 94.69 103 LEU A C 1
ATOM 737 O O . LEU A 1 103 ? -9.563 2.311 -6.988 1.00 94.69 103 LEU A O 1
ATOM 741 N N . GLU A 1 104 ? -11.457 2.412 -5.795 1.00 93.56 104 GLU A N 1
ATOM 742 C CA . GLU A 1 104 ? -12.349 1.951 -6.877 1.00 93.56 104 GLU A CA 1
ATOM 743 C C . GLU A 1 104 ? -12.253 2.851 -8.112 1.00 93.56 104 GLU A C 1
ATOM 745 O O . GLU A 1 104 ? -12.188 2.379 -9.248 1.00 93.56 104 GLU A O 1
ATOM 750 N N . ARG A 1 105 ? -12.096 4.160 -7.893 1.00 94.75 105 ARG A N 1
ATOM 751 C CA . ARG A 1 105 ? -11.935 5.162 -8.957 1.00 94.75 105 ARG A CA 1
ATOM 752 C C . ARG A 1 105 ? -10.597 5.087 -9.704 1.00 94.75 105 ARG A C 1
ATOM 754 O O . ARG A 1 105 ? -10.408 5.846 -10.651 1.00 94.75 105 ARG A O 1
ATOM 761 N N . THR A 1 106 ? -9.655 4.236 -9.290 1.00 95.62 106 THR A N 1
ATOM 762 C CA . THR A 1 106 ? -8.354 4.084 -9.975 1.00 95.62 106 THR A CA 1
ATOM 763 C C . THR A 1 106 ? -8.395 3.111 -11.151 1.00 95.62 106 THR A C 1
ATOM 765 O O . THR A 1 106 ? -7.521 3.166 -12.010 1.00 95.62 106 THR A O 1
ATOM 768 N N . GLY A 1 107 ? -9.383 2.209 -11.195 1.00 92.62 107 GLY A N 1
ATOM 769 C CA . GLY A 1 107 ? -9.443 1.124 -12.179 1.00 92.62 107 GLY A CA 1
ATOM 770 C C . GLY A 1 107 ? -8.440 -0.015 -11.943 1.00 92.62 107 GLY A C 1
ATOM 771 O O . GLY A 1 107 ? -8.385 -0.944 -12.750 1.00 92.62 107 GLY A O 1
ATOM 772 N N . ALA A 1 108 ? -7.659 0.024 -10.857 1.00 95.12 108 ALA A N 1
ATOM 773 C CA . ALA A 1 108 ? -6.789 -1.080 -10.464 1.00 95.12 108 ALA A CA 1
ATOM 774 C C . ALA A 1 108 ? -7.614 -2.297 -10.016 1.00 95.12 108 ALA A C 1
ATOM 776 O O . ALA A 1 108 ? -8.700 -2.156 -9.455 1.00 95.12 108 ALA A O 1
ATOM 777 N N . ALA A 1 109 ? -7.077 -3.507 -10.194 1.00 95.19 109 ALA A N 1
ATOM 778 C CA . ALA A 1 109 ? -7.687 -4.695 -9.606 1.00 95.19 109 ALA A CA 1
ATOM 779 C C . ALA A 1 109 ? -7.610 -4.610 -8.072 1.00 95.19 109 ALA A C 1
ATOM 781 O O . ALA A 1 109 ? -6.515 -4.595 -7.504 1.00 95.19 109 ALA A O 1
ATOM 782 N N . LEU A 1 110 ? -8.763 -4.552 -7.405 1.00 93.31 110 LEU A N 1
ATOM 783 C CA . LEU A 1 110 ? -8.835 -4.413 -5.954 1.00 93.31 110 LEU A CA 1
ATOM 784 C C . LEU A 1 110 ? -8.949 -5.767 -5.263 1.00 93.31 110 LEU A C 1
ATOM 786 O O . LEU A 1 110 ? -9.818 -6.577 -5.578 1.00 93.31 110 LEU A O 1
ATOM 790 N N . VAL A 1 111 ? -8.077 -5.985 -4.282 1.00 90.19 111 VAL A N 1
ATOM 791 C CA . VAL A 1 111 ? -8.174 -7.089 -3.328 1.00 90.19 111 VAL A CA 1
ATOM 792 C C . VAL A 1 111 ? -8.492 -6.494 -1.964 1.00 90.19 111 VAL A C 1
ATOM 794 O O . VAL A 1 111 ? -7.688 -5.748 -1.406 1.00 90.19 111 VAL A O 1
ATOM 797 N N . VAL A 1 112 ? -9.667 -6.826 -1.440 1.00 85.44 112 VAL A N 1
ATOM 798 C CA . VAL A 1 112 ? -10.152 -6.358 -0.139 1.00 85.44 112 VAL A CA 1
ATOM 799 C C . VAL A 1 112 ? -10.057 -7.524 0.845 1.00 85.44 112 VAL A C 1
ATOM 801 O O . VAL A 1 112 ? -10.696 -8.551 0.632 1.00 85.44 112 VAL A O 1
ATOM 804 N N . ASP A 1 113 ? -9.215 -7.401 1.871 1.00 74.62 113 ASP A N 1
ATOM 805 C CA . ASP A 1 113 ? -8.872 -8.490 2.802 1.00 74.62 113 ASP A CA 1
ATOM 806 C C . ASP A 1 113 ? -9.178 -8.127 4.273 1.00 74.62 113 ASP A C 1
ATOM 808 O O . ASP A 1 113 ? -9.213 -6.955 4.645 1.00 74.62 113 ASP A O 1
ATOM 812 N N . ALA A 1 114 ? -9.383 -9.138 5.121 1.00 65.69 114 ALA A N 1
ATOM 813 C CA . ALA A 1 114 ? -9.559 -9.040 6.576 1.00 65.69 114 ALA A CA 1
ATOM 814 C C . ALA A 1 114 ? -10.530 -7.928 7.050 1.00 65.69 114 ALA A C 1
ATOM 816 O O . ALA A 1 114 ? -11.717 -7.962 6.724 1.00 65.69 114 ALA A O 1
ATOM 817 N N . ASP A 1 115 ? -10.031 -6.955 7.824 1.00 57.00 115 ASP A N 1
ATOM 818 C CA . ASP A 1 115 ? -10.820 -5.888 8.458 1.00 57.00 115 ASP A CA 1
ATOM 819 C C . ASP A 1 115 ? -11.638 -5.080 7.441 1.00 57.00 115 ASP A C 1
ATOM 821 O O . ASP A 1 115 ? -12.741 -4.634 7.747 1.00 57.00 115 ASP A O 1
ATOM 825 N N . ALA A 1 116 ? -11.144 -4.932 6.209 1.00 55.00 116 ALA A N 1
ATOM 826 C CA . ALA A 1 116 ? -11.856 -4.196 5.174 1.00 55.00 116 ALA A CA 1
ATOM 827 C C . ALA A 1 116 ? -13.154 -4.899 4.732 1.00 55.00 116 ALA A C 1
ATOM 829 O O . ALA A 1 116 ? -14.077 -4.218 4.303 1.00 55.00 116 ALA A O 1
ATOM 830 N N . LEU A 1 117 ? -13.274 -6.225 4.895 1.00 57.66 117 LEU A N 1
ATOM 831 C CA . LEU A 1 117 ? -14.536 -6.954 4.695 1.00 57.66 117 LEU A CA 1
ATOM 832 C C . LEU A 1 117 ? -15.461 -6.841 5.915 1.00 57.66 117 LEU A C 1
ATOM 834 O O . LEU A 1 117 ? -16.675 -6.728 5.753 1.00 57.66 117 LEU A O 1
ATOM 838 N N . SER A 1 118 ? -14.903 -6.806 7.130 1.00 58.72 118 SER A N 1
ATOM 839 C CA . SER A 1 118 ? -15.675 -6.641 8.370 1.00 58.72 118 SER A CA 1
ATOM 840 C C . SER A 1 118 ? -16.390 -5.284 8.462 1.00 58.72 118 SER A C 1
ATOM 842 O O . SER A 1 118 ? -17.459 -5.203 9.057 1.00 58.72 118 SER A O 1
ATOM 844 N N . VAL A 1 119 ? -15.876 -4.221 7.825 1.00 58.47 119 VAL A N 1
ATOM 845 C CA . VAL A 1 119 ? -16.561 -2.905 7.756 1.00 58.47 119 VAL A CA 1
ATOM 846 C C . VAL A 1 119 ? -17.914 -2.971 7.029 1.00 58.47 119 VAL A C 1
ATOM 848 O O . VAL A 1 119 ? -18.823 -2.177 7.317 1.00 58.47 119 VAL A O 1
ATOM 851 N N . PHE A 1 120 ? -18.056 -3.924 6.108 1.00 59.16 120 PHE A N 1
ATOM 852 C CA . PHE A 1 120 ? -19.265 -4.136 5.315 1.00 59.16 120 PHE A CA 1
ATOM 853 C C . PHE A 1 120 ? -20.119 -5.298 5.827 1.00 59.16 120 PHE A C 1
ATOM 855 O O . PHE A 1 120 ? -21.084 -5.689 5.165 1.00 59.16 120 PHE A O 1
ATOM 862 N N . GLU A 1 121 ? -19.826 -5.833 7.015 1.00 63.00 121 GLU A N 1
ATOM 863 C CA . GLU A 1 121 ? -20.705 -6.797 7.669 1.00 63.00 121 GLU A CA 1
ATOM 864 C C . GLU A 1 121 ? -22.094 -6.157 7.879 1.00 63.00 121 GLU A C 1
ATOM 866 O O . GLU A 1 121 ? -22.244 -5.144 8.560 1.00 63.00 121 GLU A O 1
ATOM 871 N N . GLY A 1 122 ? -23.116 -6.697 7.204 1.00 59.53 122 GLY A N 1
ATOM 872 C CA . GLY A 1 122 ? -24.478 -6.142 7.192 1.00 59.53 122 GLY A CA 1
ATOM 873 C C . GLY A 1 122 ? -24.728 -4.972 6.226 1.00 59.53 122 GLY A C 1
ATOM 874 O O . GLY A 1 122 ? -25.844 -4.458 6.209 1.00 59.53 122 GLY A O 1
ATOM 875 N N . ARG A 1 123 ? -23.737 -4.561 5.418 1.00 64.44 123 ARG A N 1
ATOM 876 C CA . ARG A 1 123 ? -23.826 -3.482 4.405 1.00 64.44 123 ARG A CA 1
ATOM 877 C C . ARG A 1 123 ? -23.154 -3.866 3.081 1.00 64.44 123 ARG A C 1
ATOM 879 O O . ARG A 1 123 ? -22.438 -3.073 2.472 1.00 64.44 123 ARG A O 1
ATOM 886 N N . ALA A 1 124 ? -23.327 -5.117 2.658 1.00 64.69 124 ALA A N 1
ATOM 887 C CA . ALA A 1 124 ? -22.692 -5.651 1.450 1.00 64.69 124 ALA A CA 1
ATOM 888 C C . ALA A 1 124 ? -23.129 -4.927 0.160 1.00 64.69 124 ALA A C 1
ATOM 890 O O . ALA A 1 124 ? -22.415 -4.947 -0.833 1.00 64.69 124 ALA A O 1
ATOM 891 N N . ASP A 1 125 ? -24.283 -4.266 0.183 1.00 67.06 125 ASP A N 1
ATOM 892 C CA . ASP A 1 125 ? -24.820 -3.418 -0.883 1.00 67.06 125 ASP A CA 1
ATOM 893 C C . ASP A 1 125 ? -24.019 -2.126 -1.119 1.00 67.06 125 ASP A C 1
ATOM 895 O O . ASP A 1 125 ? -24.153 -1.511 -2.178 1.00 67.06 125 ASP A O 1
ATOM 899 N N . MET A 1 126 ? -23.174 -1.728 -0.162 1.00 65.31 126 MET A N 1
ATOM 900 C CA . MET A 1 126 ? -22.282 -0.566 -0.265 1.00 65.31 126 MET A CA 1
ATOM 901 C C . MET A 1 126 ? -20.894 -0.905 -0.834 1.00 65.31 126 MET A C 1
ATOM 903 O O . MET A 1 126 ? -20.062 -0.012 -0.967 1.00 65.31 126 MET A O 1
ATOM 907 N N . LEU A 1 127 ? -20.623 -2.177 -1.142 1.00 62.00 127 LEU A N 1
ATOM 908 C CA . LEU A 1 127 ? -19.382 -2.619 -1.783 1.00 62.00 127 LEU A CA 1
ATOM 909 C C . LEU A 1 127 ? -19.510 -2.460 -3.308 1.00 62.00 127 LEU A C 1
ATOM 911 O O . LEU A 1 127 ? -20.398 -3.067 -3.905 1.00 62.00 127 LEU A O 1
ATOM 915 N N . PHE A 1 128 ? -18.596 -1.705 -3.930 1.00 62.56 128 PHE A N 1
ATOM 916 C CA . PHE A 1 128 ? -18.484 -1.523 -5.385 1.00 62.56 128 PHE A CA 1
ATOM 917 C C . PHE A 1 128 ? -19.663 -0.799 -6.076 1.00 62.56 128 PHE A C 1
ATOM 919 O O . PHE A 1 128 ? -20.219 -1.326 -7.045 1.00 62.56 128 PHE A O 1
ATOM 926 N N . GLN A 1 129 ? -20.027 0.409 -5.616 1.00 54.06 129 GLN A N 1
ATOM 927 C CA . GLN A 1 129 ? -20.983 1.300 -6.310 1.00 54.06 129 GLN A CA 1
ATOM 928 C C . GLN A 1 129 ? -20.307 2.403 -7.130 1.00 54.06 129 GLN A C 1
ATOM 930 O O . GLN A 1 129 ? -19.375 3.053 -6.611 1.00 54.06 129 GLN A O 1
#

Sequence (129 aa):
MPWPGPAAHKHARGRLGVVSGRMHQTGAARLAARAGLRIGAGLVKVLCPPDATAVLAGALEAVMVQPFHGPEDLRREAEPMDAVVIGPAAGLDEATVFNLAALERTGAALVVDADALSVFEGRADMLFQ

Secondary structure (DSSP, 8-state):
-PPPPTT--GGGS-EEEEE--STT--HHHHHHHHHHHHHT-SEEEEEE-GGGHHHHHHH-SSSEEEE-SSHHHHHHHHTT-SEEEE-TTS-SSHHHHHHHHHHHTT-PEEEE-THHHHTTTT-GGGS--

Radius of gyration: 14.45 Å; chains: 1; bounding box: 40×28×38 Å

Foldseek 3Di:
DDDDDPPDALLNQFEEEEEFAAQVTRVVSVVVQVVCVVVPRSAAEYEYAPRNQVVCVVVDDRHHYHYADAQLSLLVVCLSGQAYEDEGRNDLDVRLLSNQVSVLVSNHHYHYYHSSVVNCVVPVVSPRD